Protein AF-A0A2N2RW35-F1 (afdb_monomer)

Radius of gyration: 22.06 Å; Cα contacts (8 Å, |Δi|>4): 196; chains: 1; bounding box: 39×35×59 Å

Mean predicted aligned error: 12.99 Å

Solvent-accessible surface area (backbone atoms only — not comparable to full-atom values): 7540 Å² total; per-residue (Å²): 135,89,81,82,70,66,50,79,48,80,48,94,80,45,29,54,31,44,34,40,87,82,74,51,72,51,68,50,88,66,60,96,77,78,93,72,93,68,93,70,91,50,70,77,44,77,44,79,46,79,40,82,75,24,42,58,93,60,31,35,38,37,33,37,43,62,40,52,62,90,49,75,53,80,64,66,69,53,72,44,79,46,51,48,82,83,42,47,63,49,72,60,85,62,22,28,36,37,55,76,45,75,40,63,88,50,75,42,68,44,82,76,37,59,60,68,72,79,86,124

Sequence (120 aa):
MLRLKFHVQL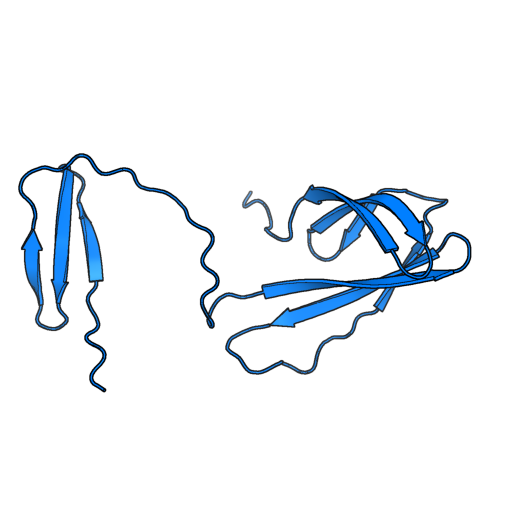FTDSKLCIVTIFNVKSCTEGGNFRRVKKPSLTEDSFQQTLLYSGKVGNKINIGYREFSSSIARPAFNNNVEYDLSESKTIGYKGAELEILDATNQIIKYKVIRNFNKAAY

pLDDT: mean 78.04, std 17.56, range [34.44, 97.88]

Structure (mmCIF, N/CA/C/O backbone):
data_AF-A0A2N2RW35-F1
#
_entry.id   AF-A0A2N2RW35-F1
#
loop_
_atom_site.group_PDB
_atom_site.id
_atom_site.type_symbol
_atom_site.label_atom_id
_atom_site.label_alt_id
_atom_site.label_comp_id
_atom_site.label_asym_id
_atom_site.label_entity_id
_atom_site.label_seq_id
_atom_site.pdbx_PDB_ins_code
_atom_site.Cartn_x
_atom_site.Cartn_y
_atom_site.Cartn_z
_atom_site.occupancy
_atom_site.B_iso_or_equiv
_atom_site.auth_seq_id
_atom_site.auth_comp_id
_atom_site.auth_asym_id
_atom_site.auth_atom_id
_atom_site.pdbx_PDB_model_num
ATOM 1 N N . MET A 1 1 ? 12.738 -22.831 -29.966 1.00 39.44 1 MET A N 1
ATOM 2 C CA . MET A 1 1 ? 12.143 -21.534 -30.363 1.00 39.44 1 MET A CA 1
ATOM 3 C C . MET A 1 1 ? 13.208 -20.454 -30.185 1.00 39.44 1 MET A C 1
ATOM 5 O O . MET A 1 1 ? 13.650 -20.243 -29.063 1.00 39.44 1 MET A O 1
ATOM 9 N N . LEU A 1 2 ? 13.712 -19.860 -31.270 1.00 34.44 2 LEU A N 1
ATOM 10 C CA . LEU A 1 2 ? 14.836 -18.914 -31.232 1.00 34.44 2 LEU A CA 1
ATOM 11 C C . LEU A 1 2 ? 14.327 -17.518 -30.825 1.00 34.44 2 LEU A C 1
ATOM 13 O O . LEU A 1 2 ? 13.569 -16.901 -31.569 1.00 34.44 2 LEU A O 1
ATOM 17 N N . ARG A 1 3 ? 14.709 -17.016 -29.643 1.00 42.94 3 ARG A N 1
ATOM 18 C CA . ARG A 1 3 ? 14.420 -15.630 -29.236 1.00 42.94 3 ARG A CA 1
ATOM 19 C C . ARG A 1 3 ? 15.530 -14.716 -29.753 1.00 42.94 3 ARG A C 1
ATOM 21 O O . ARG A 1 3 ? 16.626 -14.707 -29.199 1.00 42.94 3 ARG A O 1
ATOM 28 N N . LEU A 1 4 ? 15.252 -13.942 -30.800 1.00 47.81 4 LEU A N 1
ATOM 29 C CA . LEU A 1 4 ? 16.152 -12.880 -31.252 1.00 47.81 4 LEU A CA 1
ATOM 30 C C . LEU A 1 4 ? 16.127 -11.723 -30.248 1.00 47.81 4 LEU A C 1
ATOM 32 O O . LEU A 1 4 ? 15.089 -11.103 -30.029 1.00 47.81 4 LEU A O 1
ATOM 36 N N . LYS A 1 5 ? 17.278 -11.437 -29.634 1.00 56.19 5 LYS A N 1
ATOM 37 C CA . LYS A 1 5 ? 17.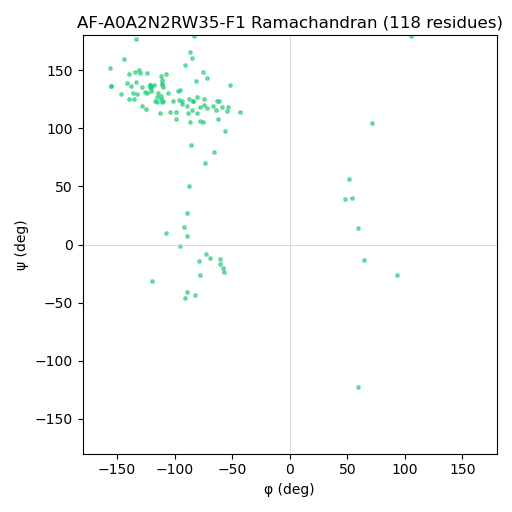479 -10.238 -28.815 1.00 56.19 5 LYS A CA 1
ATOM 38 C C . LYS A 1 5 ? 17.838 -9.073 -29.737 1.00 56.19 5 LYS A C 1
ATOM 40 O O . LYS A 1 5 ? 18.818 -9.147 -30.472 1.00 56.19 5 LYS A O 1
ATOM 45 N N . PHE A 1 6 ? 17.075 -7.993 -29.680 1.00 62.84 6 PHE A N 1
ATOM 46 C CA . PHE A 1 6 ? 17.393 -6.726 -30.336 1.00 62.84 6 PHE A CA 1
ATOM 47 C C . PHE A 1 6 ? 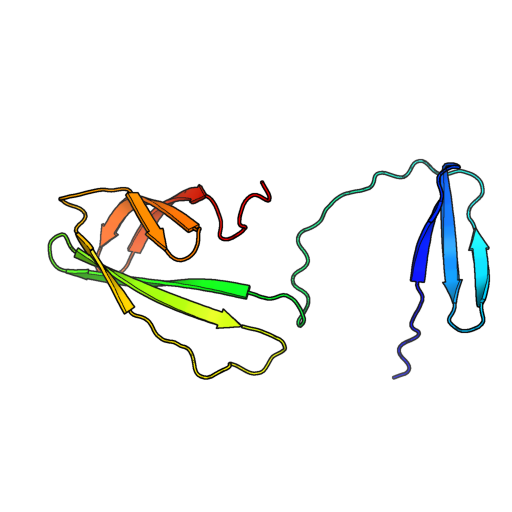17.258 -5.598 -29.317 1.00 62.84 6 PHE A C 1
ATOM 49 O O . PHE A 1 6 ? 16.441 -5.677 -28.400 1.00 62.84 6 PHE A O 1
ATOM 56 N N . HIS A 1 7 ? 18.078 -4.562 -29.466 1.00 62.94 7 HIS A N 1
ATOM 57 C CA . HIS A 1 7 ? 18.007 -3.363 -28.641 1.00 62.94 7 HIS A CA 1
ATOM 58 C C . HIS A 1 7 ? 17.388 -2.240 -29.469 1.00 62.94 7 HIS A C 1
ATOM 60 O O . HIS A 1 7 ? 17.805 -1.981 -30.598 1.00 62.94 7 HIS A O 1
ATOM 66 N N . VAL A 1 8 ? 16.382 -1.572 -28.906 1.00 66.56 8 VAL A N 1
ATOM 67 C CA . VAL A 1 8 ? 15.761 -0.395 -29.519 1.00 66.56 8 VAL A CA 1
ATOM 68 C C . VAL A 1 8 ? 16.318 0.842 -28.829 1.00 66.56 8 VAL A C 1
ATOM 70 O O . VAL A 1 8 ? 16.221 0.972 -27.610 1.00 66.56 8 VAL A O 1
ATOM 73 N N . GLN A 1 9 ? 16.906 1.751 -29.604 1.00 67.19 9 GLN A N 1
ATOM 74 C CA . GLN A 1 9 ? 17.477 3.000 -29.107 1.00 67.19 9 GLN A CA 1
ATOM 75 C C . GLN A 1 9 ? 16.793 4.197 -29.772 1.00 67.19 9 GLN A C 1
ATOM 77 O O . GLN A 1 9 ? 16.586 4.233 -30.986 1.00 67.19 9 GLN A O 1
ATOM 82 N N . LEU A 1 10 ? 16.447 5.189 -28.951 1.00 64.12 10 LEU A N 1
ATOM 83 C CA . LEU A 1 10 ? 15.922 6.482 -29.387 1.00 64.12 10 LEU A CA 1
ATOM 84 C C . LEU A 1 10 ? 17.066 7.495 -29.376 1.00 64.12 10 LEU A C 1
ATOM 86 O O . LEU A 1 10 ? 17.557 7.830 -28.296 1.00 64.12 10 LEU A O 1
ATOM 90 N N . PHE A 1 11 ? 17.450 7.983 -30.553 1.00 64.12 11 PHE A N 1
ATOM 91 C CA . PHE A 1 11 ? 18.460 9.030 -30.709 1.00 64.12 11 PHE A CA 1
ATOM 92 C C . PHE A 1 11 ? 17.806 10.419 -30.719 1.00 64.12 11 PHE A C 1
ATOM 94 O O . PHE A 1 11 ? 16.627 10.556 -31.047 1.00 64.12 11 PHE A O 1
ATOM 101 N N . THR A 1 12 ? 18.572 11.439 -30.329 1.00 58.31 12 THR A N 1
ATOM 102 C CA . THR A 1 12 ? 18.137 12.837 -30.141 1.00 58.31 12 THR A CA 1
ATOM 103 C C . THR A 1 12 ? 17.519 13.487 -31.384 1.00 58.31 12 THR A C 1
ATOM 105 O O . THR A 1 12 ? 16.725 14.407 -31.233 1.00 58.31 12 THR A O 1
ATOM 108 N N . ASP A 1 13 ? 17.7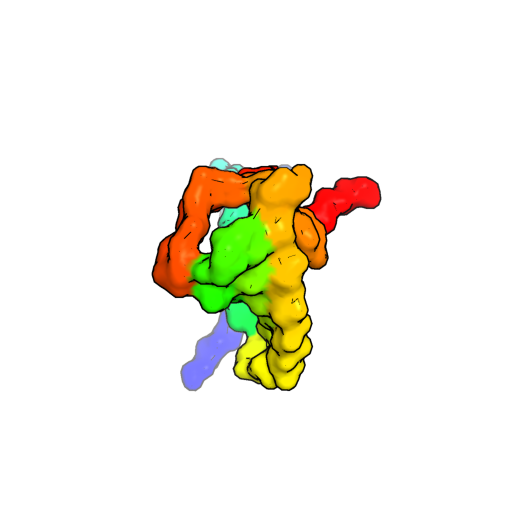76 12.955 -32.581 1.00 61.88 13 ASP A N 1
ATOM 109 C CA . ASP A 1 13 ? 17.306 13.511 -33.862 1.00 61.88 13 ASP A CA 1
ATOM 110 C C . ASP A 1 13 ? 15.931 12.989 -34.317 1.00 61.88 13 ASP A C 1
ATOM 112 O O . ASP A 1 13 ? 15.668 12.899 -35.516 1.00 61.88 13 ASP A O 1
ATOM 116 N N . SER A 1 14 ? 15.054 12.568 -33.399 1.00 65.88 14 SER A N 1
ATOM 117 C CA . SER A 1 14 ? 13.752 11.971 -33.762 1.00 65.88 14 SER A CA 1
ATOM 118 C C . SER A 1 14 ? 13.897 10.782 -34.727 1.00 65.88 14 SER A C 1
ATOM 120 O O . SER A 1 14 ? 13.101 10.598 -35.652 1.00 65.88 14 SER A O 1
ATOM 122 N N . LYS A 1 15 ? 14.918 9.945 -34.498 1.00 72.38 15 LYS A N 1
ATOM 123 C CA . LYS A 1 15 ? 15.155 8.687 -35.221 1.00 72.38 15 LYS A CA 1
ATOM 124 C C . LYS A 1 15 ? 15.059 7.514 -34.249 1.00 72.38 15 LYS A C 1
ATOM 126 O O . LYS A 1 15 ? 15.772 7.467 -33.241 1.00 72.38 15 LYS A O 1
ATOM 131 N N . LEU A 1 16 ? 14.181 6.562 -34.554 1.00 76.56 16 LEU A N 1
ATOM 132 C CA . LEU A 1 16 ? 14.135 5.269 -33.881 1.00 76.56 16 LEU A CA 1
ATOM 133 C C . LEU A 1 16 ? 15.094 4.331 -34.612 1.00 76.56 16 LEU A C 1
ATOM 135 O O . LEU A 1 16 ? 14.966 4.156 -35.822 1.00 76.56 16 LEU A O 1
ATOM 139 N N . CYS A 1 17 ? 16.040 3.731 -33.894 1.00 79.19 17 CYS A N 1
ATOM 140 C CA . CYS A 1 17 ? 16.980 2.782 -34.474 1.00 79.19 17 CYS A CA 1
ATOM 141 C C . CYS A 1 17 ? 16.870 1.420 -33.785 1.00 79.19 17 CYS A C 1
ATOM 143 O O . CYS A 1 17 ? 16.874 1.323 -32.554 1.00 79.19 17 CYS A O 1
ATOM 145 N N . ILE A 1 18 ? 16.797 0.367 -34.593 1.00 79.56 18 ILE A N 1
ATOM 146 C CA . ILE A 1 18 ? 16.895 -1.023 -34.156 1.00 79.56 18 ILE A CA 1
ATOM 147 C C . ILE A 1 18 ? 18.343 -1.452 -34.354 1.00 79.56 18 ILE A C 1
ATOM 149 O O . ILE A 1 18 ? 18.878 -1.350 -35.460 1.00 79.56 18 ILE A O 1
ATOM 153 N N . VAL A 1 19 ? 18.970 -1.922 -33.278 1.00 81.50 19 VAL A N 1
ATOM 154 C CA . VAL A 1 19 ? 20.333 -2.452 -33.292 1.00 81.50 19 VAL A CA 1
ATOM 155 C C . VAL A 1 19 ? 20.279 -3.935 -32.947 1.00 81.50 19 VAL A C 1
ATOM 157 O O . VAL A 1 19 ? 19.754 -4.344 -31.905 1.00 81.50 19 VAL A O 1
ATOM 160 N N . THR A 1 20 ? 20.798 -4.756 -33.854 1.00 80.19 20 THR A N 1
ATOM 161 C CA . THR A 1 20 ? 20.899 -6.208 -33.662 1.00 80.19 20 THR A CA 1
ATOM 162 C C . THR A 1 20 ? 22.186 -6.576 -32.922 1.00 80.19 20 THR A C 1
ATOM 164 O O . THR A 1 20 ? 23.120 -5.781 -32.846 1.00 80.19 20 THR A O 1
ATOM 167 N N . ILE A 1 21 ? 22.272 -7.812 -32.416 1.00 77.25 21 ILE A N 1
ATOM 168 C CA . ILE A 1 21 ? 23.492 -8.349 -31.777 1.00 77.25 21 ILE A CA 1
ATOM 169 C C . ILE A 1 21 ? 24.719 -8.389 -32.704 1.00 77.25 21 ILE A C 1
ATOM 171 O O . ILE A 1 21 ? 25.839 -8.500 -32.222 1.00 77.25 21 ILE A O 1
ATOM 175 N N . PHE A 1 22 ? 24.517 -8.282 -34.019 1.00 83.19 22 PHE A N 1
ATOM 176 C CA . PHE A 1 22 ? 25.585 -8.226 -35.018 1.00 83.19 22 PHE A CA 1
ATOM 177 C C . PHE A 1 22 ? 26.016 -6.787 -35.341 1.00 83.19 22 PHE A C 1
ATOM 179 O O . PHE A 1 22 ? 26.652 -6.554 -36.362 1.00 83.19 22 PHE A O 1
ATOM 186 N N . ASN A 1 23 ? 25.635 -5.806 -34.512 1.00 77.12 23 ASN A N 1
ATOM 187 C CA . ASN A 1 23 ? 25.889 -4.374 -34.716 1.00 77.12 23 ASN A CA 1
ATOM 188 C C . ASN A 1 23 ? 25.294 -3.785 -36.010 1.00 77.12 23 ASN A C 1
ATOM 190 O O . ASN A 1 23 ? 25.605 -2.655 -36.379 1.00 77.12 23 ASN A O 1
ATOM 194 N N . VAL A 1 24 ? 24.387 -4.503 -36.680 1.00 82.44 24 VAL A N 1
ATOM 195 C CA . VAL A 1 24 ? 23.613 -3.947 -37.796 1.00 82.44 24 VAL A CA 1
ATOM 196 C C . VAL A 1 24 ? 22.557 -3.001 -37.232 1.00 82.44 24 VAL A C 1
ATOM 198 O O . VAL A 1 24 ? 21.762 -3.398 -36.371 1.00 82.44 24 VAL A O 1
ATOM 201 N N . LYS A 1 25 ? 22.563 -1.762 -37.732 1.00 83.81 25 LYS A N 1
ATOM 202 C CA . LYS A 1 25 ? 21.670 -0.667 -37.345 1.00 83.81 25 LYS A CA 1
ATOM 203 C C . LYS A 1 25 ? 20.727 -0.340 -38.499 1.00 83.81 25 LYS A C 1
ATOM 205 O O . LYS A 1 25 ? 21.180 -0.065 -39.603 1.00 83.81 25 LYS A O 1
ATOM 210 N N . SER A 1 26 ? 19.430 -0.313 -38.217 1.00 82.38 26 SER A N 1
ATOM 211 C CA . SER A 1 26 ? 18.407 0.194 -39.136 1.00 82.38 26 SER A CA 1
ATOM 212 C C . SER A 1 26 ? 17.609 1.288 -38.441 1.00 82.38 26 SER A C 1
ATOM 214 O O . SER A 1 26 ? 17.191 1.102 -37.297 1.00 82.38 26 SER A O 1
ATOM 216 N N . CYS A 1 27 ? 17.446 2.440 -39.090 1.00 83.50 27 CYS A N 1
ATOM 217 C CA . CYS A 1 27 ? 16.798 3.611 -38.505 1.00 83.50 27 CYS A CA 1
ATOM 218 C C . CYS A 1 27 ? 15.628 4.090 -39.351 1.00 83.50 27 CYS A C 1
ATOM 220 O O . CYS A 1 27 ? 15.670 4.029 -40.574 1.00 83.50 27 CYS A O 1
ATOM 222 N N . THR A 1 28 ? 14.617 4.634 -38.684 1.00 79.06 28 THR A N 1
ATOM 223 C CA . THR A 1 28 ? 13.496 5.314 -39.334 1.00 79.06 28 THR A CA 1
ATOM 224 C C . THR A 1 28 ? 13.874 6.750 -39.692 1.00 79.06 28 THR A C 1
ATOM 226 O O . THR A 1 28 ? 14.479 7.451 -38.873 1.00 79.06 28 THR A O 1
ATOM 229 N N . GLU A 1 29 ? 13.444 7.228 -40.854 1.00 71.00 29 GLU A N 1
ATOM 230 C CA . GLU A 1 29 ? 13.591 8.626 -41.265 1.00 71.00 29 GLU A CA 1
ATOM 231 C C . GLU A 1 29 ? 12.433 9.469 -40.722 1.00 71.00 29 GLU A C 1
ATOM 233 O O . GLU A 1 29 ? 11.424 9.649 -41.388 1.00 71.00 29 GLU A O 1
ATOM 238 N N . GLY A 1 30 ? 12.569 9.955 -39.484 1.00 66.00 30 GLY A N 1
ATOM 239 C CA . GLY A 1 30 ? 11.649 10.936 -38.901 1.00 66.00 30 GLY A CA 1
ATOM 240 C C . GLY A 1 30 ? 10.263 10.380 -38.561 1.00 66.00 30 GLY A C 1
ATOM 241 O O . GLY A 1 30 ? 9.396 10.215 -39.412 1.00 66.00 30 GLY A O 1
ATOM 242 N N . GLY A 1 31 ? 10.020 10.150 -37.273 1.00 65.88 31 GLY A N 1
ATOM 243 C CA . GLY A 1 31 ? 8.697 9.794 -36.762 1.00 65.88 31 GLY A CA 1
ATOM 244 C C . GLY A 1 31 ? 8.349 10.596 -35.516 1.00 65.88 31 GLY A C 1
ATOM 245 O O . GLY A 1 31 ? 9.218 10.949 -34.719 1.00 65.88 31 GLY A O 1
ATOM 246 N N . ASN A 1 32 ? 7.060 10.875 -35.327 1.00 70.19 32 ASN A N 1
ATOM 247 C CA . ASN A 1 32 ? 6.568 11.415 -34.065 1.00 70.19 32 ASN A CA 1
ATOM 248 C C . ASN A 1 32 ? 6.530 10.285 -33.033 1.00 70.19 32 ASN A C 1
ATOM 250 O O . ASN A 1 32 ? 5.658 9.417 -33.079 1.00 70.19 32 ASN A O 1
ATOM 254 N N . PHE A 1 33 ? 7.471 10.291 -32.091 1.00 72.12 33 PHE A N 1
ATOM 255 C CA . PHE A 1 33 ? 7.500 9.321 -30.999 1.00 72.12 33 PHE A CA 1
ATOM 256 C C . PHE A 1 33 ? 7.181 10.002 -29.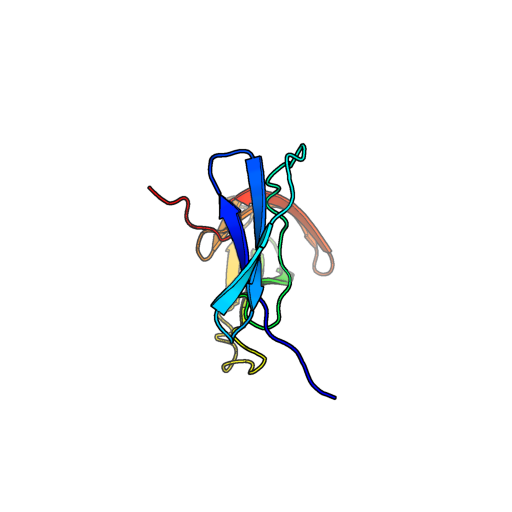681 1.00 72.12 33 PHE A C 1
ATOM 258 O O . PHE A 1 33 ? 7.707 11.066 -29.362 1.00 72.12 33 PHE A O 1
ATOM 265 N N . ARG A 1 34 ? 6.380 9.333 -28.854 1.00 70.94 34 ARG A N 1
ATOM 266 C CA . ARG A 1 34 ? 6.166 9.734 -27.468 1.00 70.94 34 ARG A CA 1
ATOM 267 C C . ARG A 1 34 ? 6.768 8.682 -26.555 1.00 70.94 34 ARG A C 1
ATOM 269 O O . ARG A 1 34 ? 6.264 7.562 -26.486 1.00 70.94 34 ARG A O 1
ATOM 276 N N . ARG A 1 35 ? 7.821 9.045 -25.819 1.00 69.94 35 ARG A N 1
ATOM 277 C CA . ARG A 1 35 ? 8.306 8.210 -24.715 1.00 69.94 35 ARG A CA 1
ATOM 278 C C . ARG A 1 35 ? 7.212 8.149 -23.655 1.00 69.94 35 ARG A C 1
ATOM 280 O O . ARG A 1 35 ? 6.860 9.163 -23.061 1.00 69.94 35 ARG A O 1
ATOM 287 N N . VAL A 1 36 ? 6.673 6.958 -23.430 1.00 73.12 36 VAL A N 1
ATOM 288 C CA . VAL A 1 36 ? 5.720 6.695 -22.353 1.00 73.12 36 VAL A CA 1
ATOM 289 C C . VAL A 1 36 ? 6.356 5.728 -21.369 1.00 73.12 36 VAL A C 1
ATOM 291 O O . VAL A 1 36 ? 6.827 4.660 -21.752 1.00 73.12 36 VAL A O 1
ATOM 294 N N . LYS A 1 37 ? 6.374 6.096 -20.088 1.00 68.31 37 LYS A N 1
ATOM 295 C CA . LYS A 1 37 ? 6.671 5.132 -19.029 1.00 68.31 37 LYS A CA 1
ATOM 296 C C . LYS A 1 37 ? 5.435 4.254 -18.866 1.00 68.31 37 LYS A C 1
ATOM 298 O O . LYS A 1 37 ? 4.348 4.761 -18.593 1.00 68.31 37 LYS A O 1
ATOM 303 N N . LYS A 1 38 ? 5.591 2.950 -19.073 1.00 65.50 38 LYS A N 1
ATOM 304 C CA . LYS A 1 38 ? 4.556 1.954 -18.791 1.00 65.50 38 LYS A CA 1
ATOM 305 C C . LYS A 1 38 ? 5.013 1.112 -17.599 1.00 65.50 38 LYS A C 1
ATOM 307 O O . LYS A 1 38 ? 6.194 0.768 -17.551 1.00 65.50 38 LYS A O 1
ATOM 312 N N . PRO A 1 39 ? 4.126 0.795 -16.641 1.00 59.25 39 PRO A N 1
ATOM 313 C CA . PRO A 1 39 ? 4.444 -0.191 -15.618 1.00 59.25 39 PRO A CA 1
ATOM 314 C C . PRO A 1 39 ? 4.708 -1.534 -16.314 1.00 59.25 39 PRO A C 1
ATOM 316 O O . PRO A 1 39 ? 3.883 -1.994 -17.101 1.00 59.25 39 PRO A O 1
ATOM 319 N N . SER A 1 40 ? 5.883 -2.116 -16.080 1.00 58.16 40 SER A N 1
ATOM 320 C CA . SER A 1 40 ? 6.294 -3.393 -16.667 1.00 58.16 40 SER A CA 1
ATOM 321 C C . SER A 1 40 ? 6.180 -4.483 -15.610 1.00 58.16 40 SER A C 1
ATOM 323 O O . SER A 1 40 ? 6.917 -4.460 -14.629 1.00 58.16 40 SER A O 1
ATOM 325 N N . LEU A 1 41 ? 5.266 -5.432 -15.811 1.00 56.88 41 LEU A N 1
ATOM 326 C CA . LEU A 1 41 ? 5.119 -6.636 -14.986 1.00 56.88 41 LEU A CA 1
ATOM 327 C C . LEU A 1 41 ? 6.030 -7.757 -15.521 1.00 56.88 41 LEU A C 1
ATOM 329 O O . LEU A 1 41 ? 5.570 -8.854 -15.818 1.00 56.88 41 LEU A O 1
ATOM 333 N N . THR A 1 42 ? 7.312 -7.470 -15.752 1.00 58.72 42 THR A N 1
ATOM 334 C CA . THR A 1 42 ? 8.273 -8.493 -16.201 1.00 58.72 42 THR A CA 1
ATOM 335 C C . THR A 1 42 ? 8.663 -9.402 -15.038 1.00 58.72 42 THR A C 1
ATOM 337 O O . THR A 1 42 ? 8.734 -8.938 -13.902 1.00 58.72 42 THR A O 1
ATOM 340 N N . GLU A 1 43 ? 8.959 -10.675 -15.309 1.00 51.84 43 GLU A N 1
ATOM 341 C CA . GLU A 1 43 ? 9.353 -11.675 -14.294 1.00 51.84 43 GLU A CA 1
ATOM 342 C C . GLU A 1 43 ? 10.591 -11.259 -13.467 1.00 51.84 43 GLU A C 1
ATOM 344 O O . GLU A 1 43 ? 10.723 -11.648 -12.308 1.00 51.84 43 GLU A O 1
ATOM 349 N N . ASP A 1 44 ? 11.438 -10.378 -14.013 1.00 55.16 44 ASP A N 1
ATOM 350 C CA . ASP A 1 44 ? 12.612 -9.803 -13.334 1.00 55.16 44 ASP A CA 1
ATOM 351 C C . ASP A 1 44 ? 12.319 -8.510 -12.545 1.00 55.16 44 ASP A C 1
ATOM 353 O O . ASP A 1 44 ? 13.236 -7.840 -12.067 1.00 55.16 44 ASP A O 1
ATOM 357 N N . SER A 1 45 ? 11.051 -8.107 -12.418 1.00 64.50 45 SER A N 1
ATOM 358 C CA . SER A 1 45 ? 10.683 -6.945 -11.605 1.00 64.50 45 SER A CA 1
ATOM 359 C C . SER A 1 45 ? 10.628 -7.327 -10.127 1.00 64.50 45 SER A C 1
ATOM 361 O O . SER A 1 45 ? 9.957 -8.280 -9.738 1.00 64.50 45 SER A O 1
ATOM 363 N N . PHE A 1 46 ? 11.343 -6.577 -9.289 1.00 76.31 46 PHE A N 1
ATOM 364 C CA . PHE A 1 46 ? 11.196 -6.671 -7.841 1.00 76.31 46 PHE A CA 1
ATOM 365 C C . PHE A 1 46 ? 9.776 -6.247 -7.455 1.00 76.31 46 PHE A C 1
ATOM 367 O O . PHE A 1 46 ? 9.341 -5.144 -7.795 1.00 76.31 46 PHE A O 1
ATOM 374 N N . GLN A 1 47 ? 9.048 -7.126 -6.769 1.00 80.25 47 GLN A N 1
ATOM 375 C CA . GLN A 1 47 ? 7.671 -6.874 -6.351 1.00 80.25 47 GLN A CA 1
ATOM 376 C C . GLN A 1 47 ? 7.566 -6.881 -4.836 1.00 80.25 47 GLN A C 1
ATOM 378 O O . GLN A 1 47 ? 8.105 -7.761 -4.174 1.00 80.25 47 GLN A O 1
ATOM 383 N N . GLN A 1 48 ? 6.813 -5.923 -4.304 1.00 86.25 48 GLN A N 1
ATOM 384 C CA . GLN A 1 48 ? 6.517 -5.783 -2.882 1.00 86.25 48 GLN A CA 1
ATOM 385 C C . GLN A 1 48 ? 5.001 -5.850 -2.699 1.00 86.25 48 GLN A C 1
ATOM 387 O O . GLN A 1 48 ? 4.246 -5.265 -3.478 1.00 86.25 48 GLN A O 1
ATOM 392 N N . THR A 1 49 ? 4.526 -6.582 -1.696 1.00 88.25 49 THR A N 1
ATOM 393 C CA . THR A 1 49 ? 3.090 -6.705 -1.411 1.00 88.25 49 THR A CA 1
ATOM 394 C C . THR A 1 49 ? 2.837 -6.618 0.086 1.00 88.25 49 THR A C 1
ATOM 396 O O . THR A 1 49 ? 3.524 -7.277 0.864 1.00 88.25 49 THR A O 1
ATOM 399 N N . LEU A 1 50 ? 1.810 -5.854 0.465 1.00 91.81 50 LEU A N 1
ATOM 400 C CA . LEU A 1 50 ? 1.188 -5.919 1.787 1.00 91.81 50 LEU A CA 1
ATOM 401 C C . LEU A 1 50 ? -0.030 -6.847 1.713 1.00 91.81 50 LEU A C 1
ATOM 403 O O . LEU A 1 50 ? -0.830 -6.738 0.783 1.00 91.81 50 LEU A O 1
ATOM 407 N N . LEU A 1 51 ? -0.155 -7.764 2.667 1.00 92.56 51 LEU A N 1
ATOM 408 C CA . LEU A 1 51 ? -1.242 -8.734 2.762 1.00 92.56 51 LEU A CA 1
ATOM 409 C C . LEU A 1 51 ? -2.103 -8.385 3.960 1.00 92.56 51 LEU A C 1
ATOM 411 O O . LEU A 1 51 ? -1.606 -8.338 5.077 1.00 92.56 51 LEU A O 1
ATOM 415 N N . TYR A 1 52 ? -3.388 -8.159 3.730 1.00 94.38 52 TYR A N 1
ATOM 416 C CA . TYR A 1 52 ? -4.328 -7.930 4.813 1.00 94.38 52 TYR A CA 1
ATOM 417 C C . TYR A 1 52 ? -4.829 -9.256 5.382 1.00 94.38 52 TYR A C 1
ATOM 419 O O . TYR A 1 52 ? -5.397 -10.059 4.644 1.00 94.38 52 TYR A O 1
ATOM 427 N N . SER A 1 53 ? -4.645 -9.462 6.686 1.00 91.75 53 SER A N 1
ATOM 428 C CA . SER A 1 53 ? -5.029 -10.698 7.386 1.00 91.75 53 SER A CA 1
ATOM 429 C C . SER A 1 53 ? -6.259 -10.520 8.287 1.00 91.75 53 SER A C 1
ATOM 431 O O . SER A 1 53 ? -6.573 -11.402 9.083 1.00 91.75 53 SER A O 1
ATOM 433 N N . GLY A 1 54 ? -6.953 -9.382 8.184 1.00 93.62 54 GLY A N 1
ATOM 434 C CA . GLY A 1 54 ? -8.157 -9.078 8.956 1.00 93.62 54 GLY A CA 1
ATOM 435 C C . GLY A 1 54 ? -7.946 -8.075 10.096 1.00 93.62 54 GLY A C 1
ATOM 436 O O . GLY A 1 54 ? -6.852 -7.547 10.322 1.00 93.62 54 GLY A O 1
ATOM 437 N N . LYS A 1 55 ? -9.046 -7.789 10.801 1.00 95.81 55 LYS A N 1
ATOM 438 C CA . LYS A 1 55 ? -9.134 -6.884 11.953 1.00 95.81 55 LYS A CA 1
ATOM 439 C C . LYS A 1 55 ? -9.662 -7.627 13.175 1.00 95.81 55 LYS A C 1
ATOM 441 O O . LYS A 1 55 ? -10.652 -8.349 13.067 1.00 95.81 55 LYS A O 1
ATOM 446 N N . VAL A 1 56 ? -9.060 -7.376 14.334 1.00 95.62 56 VAL A N 1
ATOM 447 C CA . VAL A 1 56 ? -9.527 -7.837 15.648 1.00 95.62 56 VAL A CA 1
ATOM 448 C C . VAL A 1 56 ? -9.600 -6.631 16.581 1.00 95.62 56 VAL A C 1
ATOM 450 O O . VAL A 1 56 ? -8.602 -5.955 16.821 1.00 95.62 56 VAL A O 1
ATOM 453 N N . GLY A 1 57 ? -10.794 -6.315 17.089 1.00 94.75 57 GLY A N 1
ATOM 454 C CA . GLY A 1 57 ? -11.007 -5.070 17.833 1.00 94.75 57 GLY A CA 1
ATOM 455 C C . GLY A 1 57 ? -10.685 -3.854 16.958 1.00 94.75 57 GLY A C 1
ATOM 456 O O . GLY A 1 57 ? -11.253 -3.720 15.874 1.00 94.75 57 GLY A O 1
ATOM 457 N N . ASN A 1 58 ? -9.758 -3.000 17.398 1.00 95.56 58 ASN A N 1
ATOM 458 C CA . ASN A 1 58 ? -9.257 -1.852 1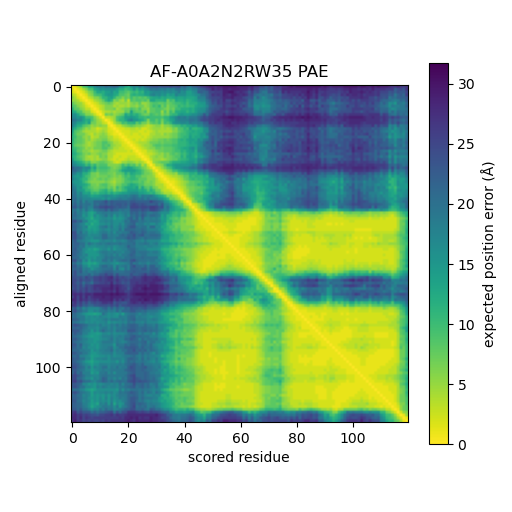6.626 1.00 95.56 58 ASN A CA 1
ATOM 459 C C . ASN A 1 58 ? -7.963 -2.145 15.858 1.00 95.56 58 ASN A C 1
ATOM 461 O O . ASN A 1 58 ? -7.487 -1.290 15.117 1.00 95.56 58 ASN A O 1
ATOM 465 N N . LYS A 1 59 ? -7.419 -3.355 15.985 1.00 96.56 59 LYS A N 1
ATOM 466 C CA . LYS A 1 59 ? -6.120 -3.719 15.432 1.00 96.56 59 LYS A CA 1
ATOM 467 C C . LYS A 1 59 ? -6.267 -4.427 14.099 1.00 96.56 59 LYS A C 1
ATOM 469 O O . LYS A 1 59 ? -7.067 -5.353 13.969 1.00 96.56 59 LYS A O 1
ATOM 474 N N . ILE A 1 60 ? -5.490 -4.002 13.113 1.00 96.12 60 ILE A N 1
ATOM 475 C CA . ILE A 1 60 ? -5.370 -4.685 11.828 1.00 96.12 60 ILE A CA 1
ATOM 476 C C . ILE A 1 60 ? -4.029 -5.378 11.706 1.00 96.12 60 ILE A C 1
ATOM 478 O O . ILE A 1 60 ? -3.014 -4.887 12.194 1.00 96.12 60 ILE A O 1
ATOM 482 N N . ASN A 1 61 ? -4.039 -6.503 11.004 1.00 94.31 61 ASN A N 1
ATOM 483 C CA . ASN A 1 61 ? -2.855 -7.302 10.781 1.00 94.31 61 ASN A CA 1
ATOM 484 C C . ASN A 1 61 ? -2.443 -7.248 9.305 1.00 94.31 61 ASN A C 1
ATOM 486 O O . ASN A 1 61 ? -3.252 -7.517 8.409 1.00 94.31 61 ASN A O 1
ATOM 490 N N . ILE A 1 62 ? -1.192 -6.858 9.065 1.00 93.69 62 ILE A N 1
ATOM 491 C CA . ILE A 1 62 ? -0.622 -6.685 7.734 1.00 93.69 62 ILE A CA 1
ATOM 492 C C . ILE A 1 62 ? 0.651 -7.526 7.623 1.00 93.69 62 ILE A C 1
ATOM 494 O O . ILE A 1 62 ? 1.639 -7.274 8.309 1.00 93.69 62 ILE A O 1
ATOM 498 N N . GLY A 1 63 ? 0.637 -8.507 6.728 1.00 90.94 63 GLY A N 1
ATOM 499 C CA . GLY A 1 63 ? 1.823 -9.244 6.309 1.00 90.94 63 GLY A CA 1
ATOM 500 C C . GLY A 1 63 ? 2.563 -8.521 5.186 1.00 90.94 63 GLY A C 1
ATOM 501 O O . GLY A 1 63 ? 1.988 -7.704 4.465 1.00 90.94 63 GLY A O 1
ATOM 502 N N . TYR A 1 64 ? 3.835 -8.849 4.989 1.00 89.12 64 TYR A N 1
ATOM 503 C CA . TYR A 1 64 ? 4.646 -8.296 3.908 1.00 89.12 64 TYR A CA 1
ATOM 504 C C . TYR A 1 64 ? 5.432 -9.383 3.177 1.00 89.12 64 TYR A C 1
ATOM 506 O O . TYR A 1 64 ? 5.979 -10.287 3.804 1.00 89.12 64 TYR A O 1
ATOM 514 N N . ARG A 1 65 ? 5.512 -9.283 1.845 1.00 85.25 65 ARG A N 1
ATOM 515 C CA . ARG A 1 65 ? 6.304 -10.191 0.999 1.00 85.25 65 ARG A CA 1
ATOM 516 C C . ARG A 1 65 ? 7.025 -9.442 -0.117 1.00 85.25 65 ARG A C 1
ATOM 518 O O . ARG A 1 65 ? 6.488 -8.485 -0.678 1.00 85.25 65 ARG A O 1
ATOM 525 N N . GLU A 1 66 ? 8.209 -9.941 -0.460 1.00 83.12 66 GLU A N 1
ATOM 526 C CA . GLU A 1 66 ? 9.028 -9.478 -1.581 1.00 83.12 66 GLU A CA 1
ATOM 527 C C . GLU A 1 66 ? 9.295 -10.636 -2.548 1.00 83.12 66 GLU A C 1
ATOM 529 O O . GLU A 1 66 ? 9.616 -11.742 -2.109 1.00 83.12 66 GLU A O 1
ATOM 534 N N . PHE A 1 67 ? 9.201 -10.385 -3.854 1.00 72.75 67 PHE A N 1
ATOM 535 C CA . PHE A 1 67 ? 9.557 -11.347 -4.898 1.00 72.75 67 PHE A CA 1
ATOM 536 C C . PHE A 1 67 ? 10.651 -10.785 -5.801 1.00 72.75 67 PHE A C 1
ATOM 538 O O . PHE A 1 67 ? 10.585 -9.637 -6.239 1.00 72.75 67 PHE A O 1
ATOM 545 N N . SER A 1 68 ? 11.639 -11.623 -6.110 1.00 66.31 68 SER A N 1
ATOM 546 C CA . SER A 1 68 ? 12.666 -11.369 -7.119 1.00 66.31 68 SER A CA 1
ATOM 547 C C . SER A 1 68 ? 12.831 -12.635 -7.956 1.00 66.31 68 SER A C 1
ATOM 549 O O . SER A 1 68 ? 13.100 -13.688 -7.374 1.00 66.31 68 SER A O 1
ATOM 551 N N . SER A 1 69 ? 12.698 -12.535 -9.284 1.00 56.44 69 SER A N 1
ATOM 552 C CA . SER A 1 69 ? 13.107 -13.578 -10.242 1.00 56.44 69 SER A CA 1
ATOM 553 C C . SER A 1 69 ? 12.558 -14.981 -9.934 1.00 56.44 69 SER A C 1
ATOM 555 O O . SER A 1 69 ? 13.328 -15.927 -9.766 1.00 56.44 69 SER A O 1
ATOM 557 N N . SER A 1 70 ? 11.229 -15.102 -9.830 1.00 53.81 70 SER A N 1
ATOM 558 C CA . SER A 1 70 ? 10.466 -16.373 -9.856 1.00 53.81 70 SER A CA 1
ATOM 559 C C . SER A 1 70 ? 10.710 -17.372 -8.714 1.00 53.81 70 SER A C 1
ATOM 561 O O . SER A 1 70 ? 9.927 -18.301 -8.531 1.00 53.81 70 SER A O 1
ATOM 563 N N . ILE A 1 71 ? 11.757 -17.184 -7.916 1.00 53.81 71 ILE A N 1
ATOM 564 C CA . ILE A 1 71 ? 12.052 -17.960 -6.720 1.00 53.81 71 ILE A CA 1
ATOM 565 C C . ILE A 1 71 ? 11.543 -17.124 -5.560 1.00 53.81 71 ILE A C 1
ATOM 567 O O . ILE A 1 71 ? 12.110 -16.081 -5.227 1.00 53.81 71 ILE A O 1
ATOM 571 N N . ALA A 1 72 ? 10.440 -17.571 -4.963 1.00 49.03 72 ALA A N 1
ATOM 572 C CA . ALA A 1 72 ? 10.008 -17.073 -3.672 1.00 49.03 72 ALA A CA 1
ATOM 573 C C . ALA A 1 72 ? 11.170 -17.292 -2.694 1.00 49.03 72 ALA A C 1
ATOM 575 O O . ALA A 1 72 ? 11.377 -18.396 -2.191 1.00 49.03 72 ALA A O 1
ATOM 576 N N . ARG A 1 73 ? 11.973 -16.248 -2.456 1.00 56.16 73 ARG A N 1
ATOM 577 C CA . ARG A 1 73 ? 12.838 -16.213 -1.276 1.00 56.16 73 ARG A CA 1
ATOM 578 C C . ARG A 1 73 ? 11.915 -16.502 -0.090 1.00 56.16 73 ARG A C 1
ATOM 580 O O . ARG A 1 73 ? 10.799 -15.972 -0.121 1.00 56.16 73 ARG A O 1
ATOM 587 N N . PRO A 1 74 ? 12.313 -17.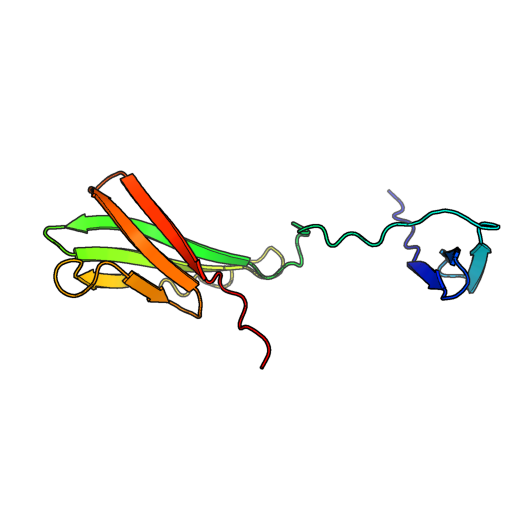346 0.886 1.00 49.22 74 PRO A N 1
ATOM 588 C CA . PRO A 1 74 ? 11.469 -17.674 2.030 1.00 49.22 74 PRO A CA 1
ATOM 589 C C . PRO A 1 74 ? 10.841 -16.384 2.519 1.00 49.22 74 PRO A C 1
ATOM 591 O O . PRO A 1 74 ? 11.573 -15.443 2.836 1.00 49.22 74 PRO A O 1
ATOM 594 N N . ALA A 1 75 ? 9.513 -16.292 2.395 1.00 49.81 75 ALA A N 1
ATOM 595 C CA . ALA A 1 75 ? 8.817 -15.047 2.633 1.00 49.81 75 ALA A CA 1
ATOM 596 C C . ALA A 1 75 ? 9.225 -14.609 4.034 1.00 49.81 75 ALA A C 1
ATOM 598 O O . ALA A 1 75 ? 8.951 -15.319 5.003 1.00 49.81 75 ALA A O 1
ATOM 599 N N . PHE A 1 76 ? 9.937 -13.486 4.137 1.00 51.88 76 PHE A N 1
ATOM 600 C CA . PHE A 1 76 ? 10.110 -12.807 5.408 1.00 51.88 76 PHE A CA 1
ATOM 601 C C . PHE A 1 76 ? 8.714 -12.323 5.793 1.00 51.88 76 PHE A C 1
ATOM 603 O O . PHE A 1 76 ? 8.350 -11.183 5.520 1.00 51.88 76 PHE A O 1
ATOM 610 N N . ASN A 1 77 ? 7.907 -13.237 6.334 1.00 58.03 77 ASN A N 1
ATOM 611 C CA . ASN A 1 77 ? 6.540 -13.027 6.776 1.00 58.03 77 ASN A CA 1
ATOM 612 C C . ASN A 1 77 ? 6.622 -12.227 8.073 1.00 58.03 77 ASN A C 1
ATOM 614 O O . ASN A 1 77 ? 6.416 -12.730 9.174 1.00 58.03 77 ASN A O 1
ATOM 618 N N . ASN A 1 78 ? 7.009 -10.965 7.933 1.00 69.50 78 ASN A N 1
ATOM 619 C CA . ASN A 1 78 ? 6.899 -10.008 9.006 1.00 69.50 78 ASN A CA 1
ATOM 620 C C . ASN A 1 78 ? 5.438 -9.607 9.049 1.00 69.50 78 ASN A C 1
ATOM 622 O O . ASN A 1 78 ? 4.941 -8.920 8.155 1.00 69.50 78 ASN A O 1
ATOM 626 N N . ASN A 1 79 ? 4.760 -10.108 10.069 1.00 79.44 79 ASN A N 1
ATOM 627 C CA . ASN A 1 79 ? 3.403 -9.726 10.372 1.00 79.44 79 ASN A CA 1
ATOM 628 C C . ASN A 1 79 ? 3.469 -8.526 11.312 1.00 79.44 79 ASN A C 1
ATOM 630 O O . ASN A 1 79 ? 4.051 -8.619 12.392 1.00 79.44 79 ASN A O 1
ATOM 634 N N . VAL A 1 80 ? 2.918 -7.398 10.885 1.00 88.94 80 VAL A N 1
ATOM 635 C CA . VAL A 1 80 ? 2.839 -6.180 11.691 1.00 88.94 80 VAL A CA 1
ATOM 636 C C . VAL A 1 80 ? 1.394 -5.900 12.064 1.00 88.94 80 VAL A C 1
ATOM 638 O O . VAL A 1 80 ? 0.468 -6.128 11.284 1.00 88.94 80 VAL A O 1
ATOM 641 N N . GLU A 1 81 ? 1.211 -5.424 13.287 1.00 94.06 81 GLU A N 1
ATOM 642 C CA . GLU A 1 81 ? -0.084 -5.037 13.826 1.00 94.06 81 GLU A CA 1
ATOM 643 C C . GLU A 1 81 ? -0.135 -3.517 13.968 1.00 94.06 81 GLU A C 1
ATOM 645 O O . GLU A 1 81 ? 0.823 -2.905 14.440 1.00 94.06 81 GLU A O 1
ATOM 650 N N . TYR A 1 82 ? -1.251 -2.918 13.560 1.00 94.94 82 TYR A N 1
ATOM 651 C CA . TYR A 1 82 ? -1.507 -1.487 13.710 1.00 94.94 82 TYR A CA 1
ATOM 652 C C . TYR A 1 82 ? -2.824 -1.271 14.441 1.00 94.94 82 TYR A C 1
ATOM 654 O O . TYR A 1 82 ? -3.839 -1.850 14.048 1.00 94.94 82 TYR A O 1
ATOM 662 N N . ASP A 1 83 ? -2.822 -0.418 15.464 1.00 95.81 83 ASP A N 1
ATOM 663 C CA . ASP A 1 83 ? -4.038 -0.001 16.158 1.00 95.81 83 ASP A CA 1
ATOM 664 C C . ASP A 1 83 ? -4.660 1.223 15.466 1.00 95.81 83 ASP A C 1
ATOM 666 O O . ASP A 1 83 ? -4.103 2.321 15.467 1.00 95.81 83 ASP A O 1
ATOM 670 N N . LEU A 1 84 ? -5.841 1.033 14.875 1.00 95.88 84 LEU A N 1
ATOM 671 C CA . LEU A 1 84 ? -6.561 2.081 14.150 1.00 95.88 84 LEU A CA 1
ATOM 672 C C . LEU A 1 84 ? -7.185 3.144 15.064 1.00 95.88 84 LEU A C 1
ATOM 674 O O . LEU A 1 84 ? -7.707 4.140 14.558 1.00 95.88 84 LEU A O 1
ATOM 678 N N . SER A 1 85 ? -7.167 2.943 16.386 1.00 95.94 85 SER A N 1
ATOM 679 C CA . SER A 1 85 ? -7.576 3.969 17.348 1.00 95.94 85 SER A CA 1
ATOM 680 C C . SER A 1 85 ? -6.501 5.034 17.571 1.00 95.94 85 SER A C 1
ATOM 682 O O . SER A 1 85 ? -6.847 6.175 17.867 1.00 95.94 85 SER A O 1
ATOM 684 N N . GLU A 1 86 ? -5.224 4.698 17.360 1.00 95.12 86 GLU A N 1
ATOM 685 C CA . GLU A 1 86 ? -4.111 5.652 17.436 1.00 95.12 86 GLU A CA 1
ATOM 686 C C . GLU A 1 86 ? -3.950 6.439 16.132 1.00 95.12 86 GLU A C 1
ATOM 688 O O . GLU A 1 86 ? -3.748 7.652 16.140 1.00 95.12 86 GLU A O 1
ATOM 693 N N . SER A 1 87 ? -4.048 5.751 14.992 1.00 95.81 87 SER A N 1
ATOM 694 C CA . SER A 1 87 ? -3.904 6.357 13.672 1.00 95.81 87 SER A CA 1
ATOM 695 C C . SER A 1 87 ? -4.628 5.537 12.613 1.00 95.81 87 SER A C 1
ATOM 697 O O . SER A 1 87 ? -4.486 4.319 12.533 1.00 95.81 87 SER A O 1
ATOM 699 N N . LYS A 1 88 ? -5.345 6.222 11.717 1.00 96.31 88 LYS A N 1
ATOM 700 C CA . LYS A 1 88 ? -5.892 5.596 10.503 1.00 96.31 88 LYS A CA 1
ATOM 701 C C . LYS A 1 88 ? -4.846 5.427 9.405 1.00 96.31 88 LYS A C 1
ATOM 703 O O . LYS A 1 88 ? -5.086 4.693 8.452 1.00 96.31 88 LYS A O 1
ATOM 708 N N . THR A 1 89 ? -3.701 6.089 9.521 1.00 97.25 89 THR A N 1
ATOM 709 C CA . THR A 1 89 ? -2.605 5.972 8.563 1.00 97.25 89 THR A CA 1
ATOM 710 C C . THR A 1 89 ? -1.621 4.918 9.039 1.00 97.25 89 THR A C 1
ATOM 712 O O . THR A 1 89 ? -1.070 5.028 10.135 1.00 97.25 89 THR A O 1
ATOM 715 N N . ILE A 1 90 ? -1.375 3.922 8.191 1.00 95.56 90 ILE A N 1
ATOM 716 C CA . ILE A 1 90 ? -0.373 2.881 8.407 1.00 95.56 90 ILE A CA 1
ATOM 717 C C . ILE A 1 90 ? 0.767 3.029 7.404 1.00 95.56 90 ILE A C 1
ATOM 719 O O . ILE A 1 90 ? 0.557 3.391 6.244 1.00 95.56 90 ILE A O 1
ATOM 723 N N . GLY A 1 91 ? 1.982 2.717 7.846 1.00 93.69 91 GLY A N 1
ATOM 724 C CA . GLY A 1 91 ? 3.178 2.803 7.019 1.00 93.69 91 GLY A CA 1
ATOM 725 C C . GLY A 1 91 ? 4.074 1.586 7.192 1.00 93.69 91 GLY A C 1
ATOM 726 O O . GLY A 1 91 ? 4.413 1.217 8.317 1.00 93.69 91 GLY A O 1
ATOM 727 N N . TYR A 1 92 ? 4.491 0.978 6.081 1.00 91.62 92 TYR A N 1
ATOM 728 C CA . TYR A 1 92 ? 5.450 -0.126 6.091 1.00 91.62 92 TYR A CA 1
ATOM 729 C C . TYR A 1 92 ? 6.340 -0.106 4.849 1.00 91.62 92 TYR A C 1
ATOM 731 O O . TYR A 1 92 ? 5.857 -0.019 3.721 1.00 91.62 92 TYR A O 1
ATOM 739 N N . LYS A 1 93 ? 7.663 -0.194 5.055 1.00 88.62 93 LYS A N 1
ATOM 740 C CA . LYS A 1 93 ? 8.681 -0.261 3.982 1.00 88.62 93 LYS A CA 1
ATOM 741 C C . LYS A 1 93 ? 8.499 0.808 2.886 1.00 88.62 93 LYS A C 1
ATOM 743 O O . LYS A 1 93 ? 8.711 0.545 1.708 1.00 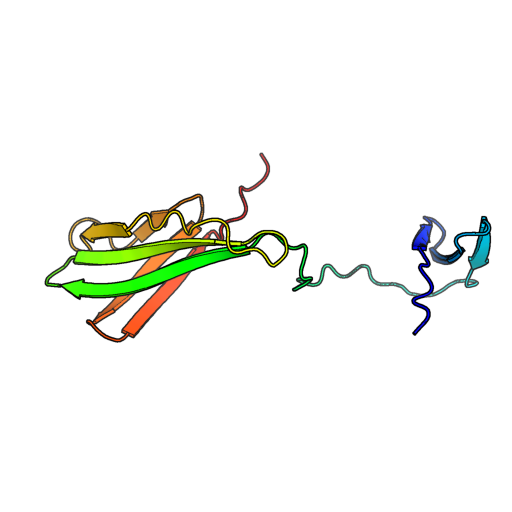88.62 93 LYS A O 1
ATOM 748 N N . GLY A 1 94 ? 8.123 2.024 3.286 1.00 89.25 94 GLY A N 1
ATOM 749 C CA . GLY A 1 94 ? 7.940 3.177 2.396 1.00 89.25 94 GLY A CA 1
ATOM 750 C C . GLY A 1 94 ? 6.512 3.371 1.883 1.00 89.25 94 GLY A C 1
ATOM 751 O O . GLY A 1 94 ? 6.131 4.518 1.641 1.00 89.25 94 GLY A O 1
ATOM 752 N N . ALA A 1 95 ? 5.706 2.308 1.802 1.00 93.44 95 ALA A N 1
ATOM 753 C CA . ALA A 1 95 ? 4.288 2.437 1.487 1.00 93.44 95 ALA A CA 1
ATOM 754 C C . ALA A 1 95 ? 3.525 3.043 2.664 1.00 93.44 95 ALA A C 1
ATOM 756 O O . ALA A 1 95 ? 3.824 2.757 3.824 1.00 93.44 95 ALA A O 1
ATOM 757 N N . GLU A 1 96 ? 2.536 3.866 2.340 1.00 95.75 96 GLU A N 1
ATOM 758 C CA . GLU A 1 96 ? 1.704 4.571 3.304 1.00 95.75 96 GLU A CA 1
ATOM 759 C C . GLU A 1 96 ? 0.254 4.552 2.828 1.00 95.75 96 GLU A C 1
ATOM 761 O O . GLU A 1 96 ? -0.044 4.937 1.690 1.00 95.75 96 GLU A O 1
ATOM 766 N N . LEU A 1 97 ? -0.632 4.058 3.687 1.00 97.00 97 LEU A N 1
ATOM 767 C CA . LEU A 1 97 ? -2.043 3.844 3.398 1.00 97.00 97 LEU A CA 1
ATOM 768 C C . LEU A 1 97 ? -2.886 4.505 4.482 1.00 97.00 97 LEU A C 1
ATOM 770 O O . LEU A 1 97 ? -2.626 4.321 5.667 1.00 97.00 97 LEU A O 1
ATOM 774 N N . GLU A 1 98 ? -3.933 5.207 4.075 1.00 97.81 98 GLU A N 1
ATOM 775 C CA . GLU A 1 98 ? -4.994 5.657 4.971 1.00 97.81 98 GLU A CA 1
ATOM 776 C C . GLU A 1 98 ? -6.121 4.620 4.952 1.00 97.81 98 GLU A C 1
ATOM 778 O O . GLU A 1 98 ? -6.685 4.314 3.896 1.00 97.81 98 GLU A O 1
ATOM 783 N N . ILE A 1 99 ? -6.442 4.059 6.114 1.00 97.75 99 ILE A N 1
ATOM 784 C CA . ILE A 1 99 ? -7.501 3.070 6.283 1.00 97.75 99 ILE A CA 1
ATOM 785 C C . ILE A 1 99 ? -8.830 3.795 6.469 1.00 97.75 99 ILE A C 1
ATOM 787 O O . ILE A 1 99 ? -9.048 4.512 7.446 1.00 97.75 99 ILE A O 1
ATOM 791 N N . LEU A 1 100 ? -9.727 3.590 5.509 1.00 97.69 100 LEU A N 1
ATOM 792 C CA . LEU A 1 100 ? -11.059 4.185 5.500 1.00 97.69 100 LEU A CA 1
ATOM 793 C C . LEU A 1 100 ? -12.063 3.286 6.224 1.00 97.69 100 LEU A C 1
ATOM 795 O O . LEU A 1 100 ? -12.908 3.788 6.958 1.00 97.69 100 LEU A O 1
ATOM 799 N N . ASP A 1 101 ? -11.959 1.973 6.009 1.00 97.19 101 ASP A N 1
ATOM 800 C CA . ASP A 1 101 ? -12.764 0.953 6.681 1.00 97.19 101 ASP A CA 1
ATOM 801 C C . ASP A 1 101 ? -12.033 -0.399 6.685 1.00 97.19 101 ASP A C 1
ATOM 803 O O . ASP A 1 101 ? -11.225 -0.680 5.797 1.00 97.19 101 ASP A O 1
ATOM 807 N N . ALA A 1 102 ? -12.298 -1.235 7.683 1.00 97.00 102 ALA A N 1
ATOM 808 C CA . ALA A 1 102 ? -11.664 -2.537 7.831 1.00 97.00 102 ALA A CA 1
ATOM 809 C C . ALA A 1 102 ? -12.540 -3.493 8.654 1.00 97.00 102 ALA A C 1
ATOM 811 O O . ALA A 1 102 ? -13.046 -3.140 9.720 1.00 97.00 102 ALA A O 1
ATOM 812 N N . THR A 1 103 ? -12.655 -4.735 8.195 1.00 96.06 103 THR A N 1
ATOM 813 C CA . THR A 1 103 ? -13.326 -5.851 8.877 1.00 96.06 103 THR A CA 1
ATOM 814 C C . THR A 1 103 ? -12.434 -7.088 8.828 1.00 96.06 103 THR A C 1
ATOM 816 O O . THR A 1 103 ? -11.401 -7.094 8.178 1.00 96.06 103 THR A O 1
ATOM 819 N N . ASN A 1 104 ? -12.824 -8.198 9.444 1.00 94.69 104 ASN A N 1
ATOM 820 C CA . ASN A 1 104 ? -12.061 -9.442 9.309 1.00 94.69 104 ASN A CA 1
ATOM 821 C C . ASN A 1 104 ? -11.941 -9.974 7.862 1.00 94.69 104 ASN A C 1
ATOM 823 O O . ASN A 1 104 ? -11.128 -10.863 7.637 1.00 94.69 104 ASN A O 1
ATOM 827 N N . GLN A 1 105 ? -12.717 -9.456 6.901 1.00 92.81 105 GLN A N 1
ATOM 828 C CA . GLN A 1 105 ? -12.746 -9.947 5.515 1.00 92.81 105 GLN A CA 1
ATOM 829 C C . GLN A 1 105 ? -12.341 -8.901 4.475 1.00 92.81 105 GLN A C 1
ATOM 831 O O . GLN A 1 105 ? -11.807 -9.255 3.426 1.00 92.81 105 GLN A O 1
ATOM 836 N N . ILE A 1 106 ? -12.614 -7.620 4.731 1.00 95.50 106 ILE A N 1
ATOM 837 C CA . ILE A 1 106 ? -12.420 -6.549 3.750 1.00 95.50 106 ILE A CA 1
ATOM 838 C C . ILE A 1 106 ? -11.654 -5.378 4.346 1.00 95.50 106 ILE A C 1
ATOM 840 O O . ILE A 1 106 ? -11.777 -5.070 5.528 1.00 95.50 106 ILE A O 1
ATOM 844 N N . ILE A 1 107 ? -10.904 -4.691 3.491 1.00 96.94 107 ILE A N 1
ATOM 845 C CA . ILE A 1 107 ? -10.224 -3.442 3.816 1.00 96.94 107 ILE A CA 1
ATOM 846 C C . ILE A 1 107 ? -10.493 -2.430 2.707 1.00 96.94 107 ILE A C 1
ATOM 848 O O . ILE A 1 107 ? -10.321 -2.713 1.520 1.00 96.94 107 ILE A O 1
ATOM 852 N N . LYS A 1 108 ? -10.920 -1.233 3.097 1.00 97.88 108 LYS A N 1
ATOM 853 C CA . LYS A 1 108 ? -11.067 -0.071 2.230 1.00 97.88 108 LYS A CA 1
ATOM 854 C C . LYS A 1 108 ? -9.994 0.932 2.613 1.00 97.88 108 LYS A C 1
ATOM 856 O O . LYS A 1 108 ? -9.918 1.362 3.761 1.00 97.88 108 LYS A O 1
ATOM 861 N N . TYR A 1 109 ? -9.171 1.316 1.649 1.00 97.62 109 TYR A N 1
ATOM 862 C CA . TYR A 1 109 ? -8.011 2.158 1.905 1.00 97.62 109 TYR A CA 1
ATOM 863 C C . TYR A 1 109 ? -7.766 3.139 0.765 1.00 97.62 109 TYR A C 1
ATOM 865 O O . TYR A 1 109 ? -8.203 2.936 -0.371 1.00 97.62 109 TYR A O 1
ATOM 873 N N . LYS A 1 110 ? -7.028 4.198 1.078 1.00 97.31 110 LYS A N 1
ATOM 874 C CA . LYS A 1 110 ? -6.476 5.149 0.120 1.00 97.31 110 LYS A CA 1
ATOM 875 C C . LYS A 1 110 ? -4.957 5.039 0.142 1.00 97.31 110 LYS A C 1
ATOM 877 O O . LYS A 1 110 ? -4.339 5.058 1.202 1.00 97.31 110 LYS A O 1
ATOM 882 N N . VAL A 1 111 ? -4.351 4.922 -1.036 1.00 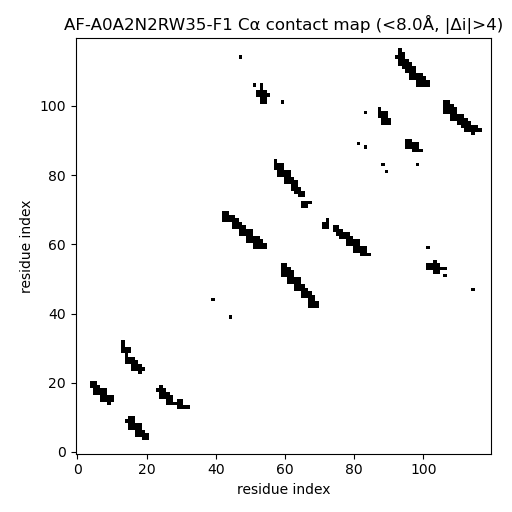95.62 111 VAL A N 1
ATOM 883 C CA . VAL A 1 111 ? -2.889 4.924 -1.164 1.00 95.62 111 VAL A CA 1
ATOM 884 C C . VAL A 1 111 ? -2.396 6.363 -1.060 1.00 95.62 111 VAL A C 1
ATOM 886 O O . VAL A 1 111 ? -2.747 7.191 -1.899 1.00 95.62 111 VAL A O 1
ATOM 889 N N . ILE A 1 112 ? -1.582 6.647 -0.044 1.00 95.69 112 ILE A N 1
ATOM 890 C CA . ILE A 1 112 ? -0.924 7.947 0.141 1.00 95.69 112 ILE A CA 1
ATOM 891 C C . ILE A 1 112 ? 0.444 7.927 -0.541 1.00 95.69 112 ILE A C 1
ATOM 893 O O . ILE A 1 112 ? 0.774 8.826 -1.313 1.00 95.69 112 ILE A O 1
ATOM 897 N N . ARG A 1 113 ? 1.218 6.857 -0.323 1.00 92.62 113 ARG A N 1
ATOM 898 C CA . ARG A 1 113 ? 2.521 6.636 -0.960 1.00 92.62 113 ARG A CA 1
ATOM 899 C C . ARG A 1 113 ? 2.706 5.162 -1.308 1.00 92.62 113 ARG A C 1
ATOM 901 O O . ARG A 1 113 ? 2.332 4.283 -0.534 1.00 92.62 113 ARG A O 1
ATOM 908 N N . ASN A 1 114 ? 3.276 4.886 -2.480 1.00 90.81 114 ASN A N 1
ATOM 909 C CA . ASN A 1 114 ? 3.649 3.525 -2.877 1.00 90.81 114 ASN A CA 1
ATOM 910 C C . ASN A 1 114 ? 5.023 3.129 -2.295 1.00 90.81 114 ASN A C 1
ATOM 912 O O . ASN A 1 114 ? 5.661 3.913 -1.601 1.00 90.81 114 ASN A O 1
ATOM 916 N N . PHE A 1 115 ? 5.492 1.908 -2.570 1.00 89.00 115 PHE A N 1
ATOM 917 C CA . PHE A 1 115 ? 6.775 1.415 -2.044 1.00 89.00 115 PHE A CA 1
ATOM 918 C C . PHE A 1 115 ? 8.015 2.100 -2.627 1.00 89.00 115 PHE A C 1
ATOM 920 O O . PHE A 1 115 ? 9.118 1.904 -2.113 1.00 89.00 115 PHE A O 1
ATOM 927 N N . ASN A 1 116 ? 7.871 2.888 -3.696 1.00 84.88 116 ASN A N 1
ATOM 928 C CA . ASN A 1 116 ? 9.017 3.566 -4.275 1.00 84.88 116 ASN A CA 1
ATOM 929 C C . ASN A 1 116 ? 9.510 4.594 -3.257 1.00 84.88 116 ASN A C 1
ATOM 931 O O . ASN A 1 116 ? 8.794 5.538 -2.918 1.00 84.88 116 ASN A O 1
ATOM 935 N N . LYS A 1 117 ? 10.755 4.449 -2.796 1.00 63.66 117 LYS A N 1
ATOM 936 C CA . LYS A 1 117 ? 11.441 5.575 -2.168 1.00 63.66 117 LYS A CA 1
ATOM 937 C C . LYS A 1 117 ? 11.474 6.686 -3.212 1.00 63.66 117 LYS A C 1
ATOM 939 O O . LYS A 1 117 ? 12.026 6.482 -4.293 1.00 63.66 117 LYS A O 1
ATOM 944 N N . ALA A 1 118 ? 10.849 7.827 -2.923 1.00 41.94 118 ALA A N 1
ATOM 945 C CA . ALA A 1 118 ? 11.141 9.030 -3.684 1.00 41.94 118 ALA A CA 1
ATOM 946 C C . ALA A 1 118 ? 12.662 9.209 -3.615 1.00 41.94 118 ALA A C 1
ATOM 948 O O . ALA A 1 118 ? 13.223 9.253 -2.519 1.00 41.94 118 ALA A O 1
ATOM 949 N N . ALA A 1 119 ? 13.325 9.167 -4.771 1.00 39.44 119 ALA A N 1
ATOM 950 C CA . ALA A 1 119 ? 14.724 9.535 -4.857 1.00 39.44 119 ALA A CA 1
ATOM 951 C C . ALA A 1 119 ? 14.792 11.012 -4.457 1.00 39.44 119 ALA A C 1
ATOM 953 O O . ALA A 1 119 ? 14.262 11.857 -5.179 1.00 39.44 119 ALA A O 1
ATOM 954 N N . TYR A 1 120 ? 15.327 11.275 -3.268 1.00 37.03 120 TYR A N 1
ATOM 955 C CA . TYR A 1 120 ? 15.864 12.582 -2.920 1.00 37.03 120 TYR A CA 1
ATOM 956 C C . TYR A 1 120 ? 17.299 12.639 -3.432 1.00 37.03 120 TYR A C 1
ATOM 958 O O . TYR A 1 120 ? 17.998 11.607 -3.284 1.00 37.03 120 TYR A O 1
#

Foldseek 3Di:
DDDFDWDWDDDPPQKIWIAGPVRDIDIDDHDDDDDDDDDDPDLQDKDKDWDWQFDDDQKTKIFIAIDGRPDRPPGPGPIDIDRVVVPQWDDDQFWIWRWPDTGNVDTDIDTPTDNDDPDD

Nearest PDB structures (foldseek):
  2nrz-assembly2_B  TM=7.642E-01  e=2.877E+00  Thermotoga maritima
  2nrx-assembly1_A  TM=7.184E-01  e=3.749E+00  Thermotoga maritima
  3hd0-assembly1_A  TM=6.338E-01  e=7.073E+00  Thermotoga maritima
  3aqg-assembly2_B  TM=1.569E-01  e=7.458E+00  Homo sapiens

Secondary structure (DSSP, 8-state):
-----EEEEEETTTEEEEEETT--EEE-SS------------TTS-EEEEEEEEEETTEEEEEEEEEBTTB------EEEEEETTT-SEEEETTEEEEEEEE-SS-EEEEEEE-SSPP--